Protein AF-A0A966NY50-F1 (afdb_monomer)

Solvent-accessible surface area (backbone atoms only — not comparable to full-atom values): 4680 Å² total; per-residue (Å²): 120,84,52,68,73,36,53,78,62,48,48,58,42,74,56,95,89,42,81,41,74,44,78,76,82,83,56,95,86,54,90,77,75,92,84,72,80,87,80,58,83,28,67,54,42,69,61,52,44,45,76,74,65,52,53,67,72,56,51,53,50,33,45,75,70,62,79,41,64,71,102

Sequence (71 aa):
AAHPHNVERKTFIEIDGVTQPAPAPRFSRSATQVSTPPAHPGQHTREILTDWGIPQDRIEQLIASGAVADA

Structure (mmCIF, N/CA/C/O backbone):
data_AF-A0A966NY50-F1
#
_entry.id   AF-A0A966NY50-F1
#
loop_
_atom_site.group_PDB
_atom_site.id
_atom_site.type_symbol
_atom_site.label_atom_id
_atom_site.label_alt_id
_atom_site.label_comp_id
_atom_site.label_asym_id
_atom_site.label_entity_id
_atom_site.label_seq_id
_atom_site.pdbx_PDB_ins_code
_atom_site.Cartn_x
_atom_site.Cartn_y
_atom_site.Cartn_z
_atom_site.occupancy
_atom_site.B_iso_or_equiv
_atom_site.auth_seq_id
_atom_site.auth_comp_id
_atom_site.auth_asym_id
_atom_site.auth_atom_id
_atom_site.pdbx_PDB_model_num
ATOM 1 N N . ALA A 1 1 ? 18.312 2.033 -15.240 1.00 69.62 1 ALA A N 1
ATOM 2 C CA . ALA A 1 1 ? 17.146 1.311 -15.800 1.00 69.62 1 ALA A CA 1
ATOM 3 C C . ALA A 1 1 ? 17.247 1.037 -17.310 1.00 69.62 1 ALA A C 1
ATOM 5 O O . ALA A 1 1 ? 16.773 -0.004 -17.735 1.00 69.62 1 ALA A O 1
ATOM 6 N N . ALA A 1 2 ? 17.894 1.892 -18.115 1.00 91.00 2 ALA A N 1
ATOM 7 C CA . ALA A 1 2 ? 17.864 1.827 -19.587 1.00 91.00 2 ALA A CA 1
ATOM 8 C C . ALA A 1 2 ? 18.736 0.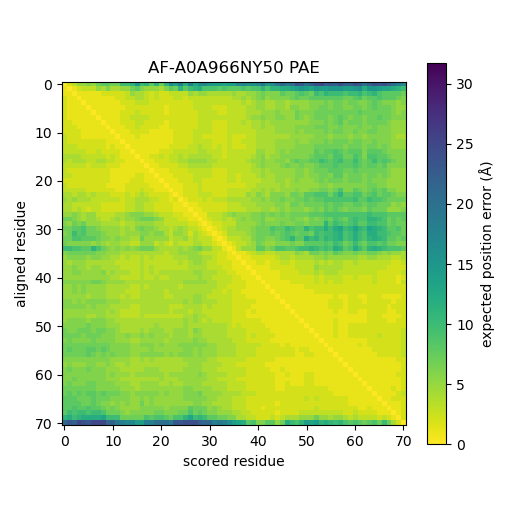744 -20.269 1.00 91.00 2 ALA A C 1
ATOM 10 O O . ALA A 1 2 ? 18.922 0.786 -21.480 1.00 91.00 2 ALA A O 1
ATOM 11 N N . HIS A 1 3 ? 19.294 -0.223 -19.530 1.00 96.69 3 HIS A N 1
ATOM 12 C CA . HIS A 1 3 ? 20.032 -1.320 -20.167 1.00 96.69 3 HIS A CA 1
ATOM 13 C C . HIS A 1 3 ? 19.090 -2.088 -21.117 1.00 96.69 3 HIS A C 1
ATOM 15 O O . HIS A 1 3 ? 17.974 -2.393 -20.683 1.00 96.69 3 HIS A O 1
ATOM 21 N N . PRO A 1 4 ? 19.504 -2.461 -22.347 1.00 97.56 4 PRO A N 1
ATOM 22 C CA . PRO A 1 4 ? 18.606 -3.056 -23.344 1.00 97.56 4 PRO A CA 1
ATOM 23 C C . PRO A 1 4 ? 17.788 -4.238 -22.812 1.00 97.56 4 PRO A C 1
ATOM 25 O O . PRO A 1 4 ? 16.581 -4.305 -23.010 1.00 97.56 4 PRO A O 1
ATOM 28 N N . HIS A 1 5 ? 18.416 -5.114 -22.022 1.00 96.25 5 HIS A N 1
ATOM 29 C CA . HIS A 1 5 ? 17.734 -6.243 -21.382 1.00 96.25 5 HIS A CA 1
ATOM 30 C C . HIS A 1 5 ? 16.605 -5.826 -20.421 1.00 96.25 5 HIS A C 1
ATOM 32 O O . HIS A 1 5 ? 15.569 -6.480 -20.357 1.00 96.25 5 HIS A O 1
ATOM 38 N N . ASN A 1 6 ? 16.792 -4.740 -19.668 1.00 96.06 6 ASN A N 1
ATOM 39 C CA . ASN A 1 6 ? 15.791 -4.253 -18.720 1.00 96.06 6 ASN A CA 1
ATOM 40 C C . ASN A 1 6 ? 14.633 -3.552 -19.426 1.00 96.06 6 ASN A C 1
ATOM 42 O O . ASN A 1 6 ? 13.501 -3.656 -18.958 1.00 96.06 6 ASN A O 1
ATOM 46 N N . VAL A 1 7 ? 14.91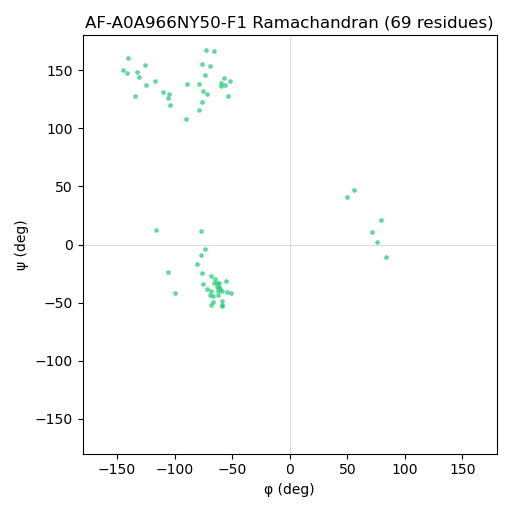9 -2.863 -20.534 1.00 95.62 7 VAL A N 1
ATOM 47 C CA . VAL A 1 7 ? 13.907 -2.216 -21.376 1.00 95.62 7 VAL A CA 1
ATOM 48 C C . VAL A 1 7 ? 13.050 -3.270 -22.067 1.00 95.62 7 VAL A C 1
ATOM 50 O O . VAL A 1 7 ? 11.837 -3.258 -21.887 1.00 95.62 7 VAL A O 1
ATOM 53 N N . GLU A 1 8 ? 13.678 -4.231 -22.752 1.00 95.38 8 GLU A N 1
ATOM 54 C CA . GLU A 1 8 ? 12.989 -5.336 -23.439 1.00 95.38 8 GLU A CA 1
ATOM 55 C C . GLU A 1 8 ? 12.079 -6.098 -22.480 1.00 95.38 8 GLU A C 1
ATOM 57 O O . GLU A 1 8 ? 10.932 -6.438 -22.770 1.00 95.38 8 GLU A O 1
ATOM 62 N N . ARG A 1 9 ? 12.580 -6.319 -21.265 1.00 93.56 9 ARG A N 1
ATOM 63 C CA . ARG A 1 9 ? 11.804 -6.998 -20.249 1.00 93.56 9 ARG A CA 1
ATOM 64 C C . ARG A 1 9 ? 10.820 -6.067 -19.570 1.00 93.56 9 ARG A C 1
ATOM 66 O O . ARG A 1 9 ? 9.904 -6.588 -18.981 1.00 93.56 9 ARG A O 1
ATOM 73 N N . LYS A 1 10 ? 10.877 -4.741 -19.614 1.00 93.06 10 LYS A N 1
ATOM 74 C CA . LYS A 1 10 ? 10.056 -3.900 -18.710 1.00 93.06 10 LYS A CA 1
ATOM 75 C C . LYS A 1 10 ? 10.326 -4.267 -17.241 1.00 93.06 10 LYS A C 1
ATOM 77 O O . LYS A 1 10 ? 9.415 -4.571 -16.475 1.00 93.06 10 LYS A O 1
ATOM 82 N N . THR A 1 11 ? 11.603 -4.394 -16.874 1.00 94.81 11 THR A N 1
ATOM 83 C CA . THR A 1 11 ? 12.023 -4.737 -15.499 1.00 94.81 11 THR A CA 1
ATOM 84 C C . THR A 1 11 ? 11.632 -3.640 -14.508 1.00 94.81 11 THR A C 1
ATOM 86 O O . THR A 1 11 ? 11.350 -3.933 -13.352 1.00 94.81 11 THR A O 1
ATOM 89 N N . PHE A 1 12 ? 11.581 -2.393 -14.974 1.00 95.38 12 PHE A N 1
ATOM 90 C CA . PHE A 1 12 ? 11.125 -1.237 -14.212 1.00 95.38 12 PHE A CA 1
ATOM 91 C C . PHE A 1 12 ? 9.880 -0.655 -14.880 1.00 95.38 12 PHE A C 1
ATOM 93 O O . PHE A 1 12 ? 9.807 -0.611 -16.110 1.00 95.38 12 PHE A O 1
ATOM 100 N N . ILE A 1 13 ? 8.924 -0.231 -14.064 1.00 93.12 13 ILE A N 1
ATOM 101 C CA . ILE A 1 13 ? 7.673 0.422 -14.450 1.00 93.12 13 ILE A CA 1
ATOM 102 C C . ILE A 1 13 ? 7.553 1.745 -13.700 1.00 93.12 13 ILE A C 1
ATOM 104 O O . ILE A 1 13 ? 8.135 1.911 -12.630 1.00 93.12 13 ILE A O 1
ATOM 108 N N . GLU A 1 14 ? 6.804 2.681 -14.265 1.00 92.50 14 GLU A N 1
ATOM 109 C CA . GLU A 1 14 ? 6.467 3.942 -13.612 1.00 92.50 14 GLU A CA 1
ATOM 110 C C . GLU A 1 14 ? 5.012 3.887 -13.147 1.00 92.50 14 GLU A C 1
ATOM 112 O O . GLU A 1 14 ? 4.131 3.519 -13.926 1.00 92.50 14 GLU A O 1
ATOM 117 N N . ILE A 1 15 ? 4.775 4.213 -11.877 1.00 91.38 15 ILE A N 1
ATOM 118 C CA . ILE A 1 15 ? 3.436 4.352 -11.294 1.00 91.38 15 ILE A CA 1
ATOM 119 C C . ILE A 1 15 ? 3.438 5.636 -10.473 1.00 91.38 15 ILE A C 1
ATOM 121 O O . ILE A 1 15 ? 4.341 5.832 -9.663 1.00 91.38 15 ILE A O 1
ATOM 125 N N . ASP A 1 16 ? 2.467 6.515 -10.723 1.00 89.62 16 ASP A N 1
ATOM 126 C CA . ASP A 1 16 ? 2.324 7.813 -10.049 1.00 89.62 16 ASP A CA 1
ATOM 127 C C . ASP A 1 16 ? 3.629 8.638 -10.022 1.00 89.62 16 ASP A C 1
ATOM 129 O O . ASP A 1 16 ? 3.997 9.241 -9.015 1.00 89.62 16 ASP A O 1
ATOM 133 N N . GLY A 1 17 ? 4.371 8.634 -11.138 1.00 92.06 17 GLY A N 1
ATOM 134 C CA . GLY A 1 17 ? 5.643 9.352 -11.289 1.00 92.06 17 GLY A CA 1
ATOM 135 C C . GLY A 1 17 ? 6.846 8.699 -10.595 1.00 92.06 17 GLY A C 1
ATOM 136 O O . GLY A 1 17 ? 7.955 9.233 -10.652 1.00 92.06 17 GLY A O 1
ATOM 137 N N . VAL A 1 18 ? 6.668 7.537 -9.957 1.00 91.62 18 VAL A N 1
ATOM 138 C CA . VAL A 1 18 ? 7.735 6.796 -9.275 1.00 91.62 18 VAL A CA 1
ATOM 139 C C . VAL A 1 18 ? 8.155 5.594 -10.115 1.00 91.62 18 VAL A C 1
ATOM 141 O O . VAL A 1 18 ? 7.371 4.684 -10.388 1.00 91.62 18 VAL A O 1
ATOM 144 N N . THR A 1 19 ? 9.431 5.559 -10.507 1.00 93.88 19 T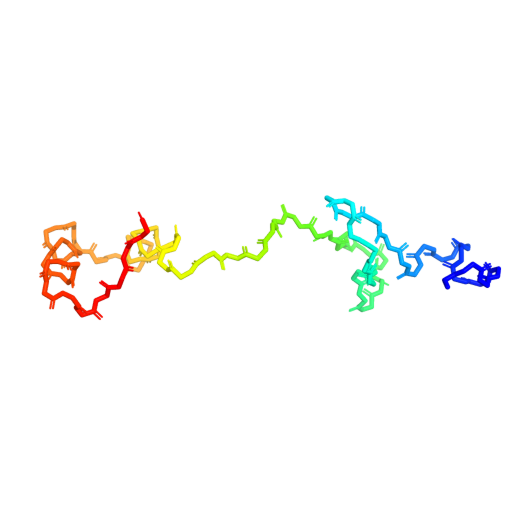HR A N 1
ATOM 145 C CA . THR A 1 19 ? 10.019 4.374 -11.144 1.00 93.88 19 THR A CA 1
ATOM 146 C C . THR A 1 19 ? 10.306 3.304 -10.097 1.00 93.88 19 THR A C 1
ATOM 148 O O . THR A 1 19 ? 11.100 3.519 -9.181 1.00 93.88 19 THR A O 1
ATOM 151 N N . GLN A 1 20 ? 9.726 2.121 -10.278 1.00 93.12 20 GLN A N 1
ATOM 152 C CA . GLN A 1 20 ? 9.887 0.979 -9.384 1.00 93.12 20 GLN A CA 1
ATOM 153 C C . GLN A 1 20 ? 9.999 -0.345 -10.156 1.00 93.12 20 GLN A C 1
ATOM 155 O O . GLN A 1 20 ? 9.636 -0.414 -11.333 1.00 93.12 20 GLN A O 1
ATOM 160 N N . PRO A 1 21 ? 10.540 -1.416 -9.549 1.00 94.19 21 PRO A N 1
ATOM 161 C CA . PRO A 1 21 ? 10.572 -2.729 -10.182 1.00 94.19 21 PRO A CA 1
ATOM 162 C C . PRO A 1 21 ? 9.164 -3.237 -10.513 1.00 94.19 21 PRO A C 1
ATOM 164 O O . PRO A 1 21 ? 8.240 -3.114 -9.712 1.00 94.19 21 PRO A O 1
ATOM 167 N N . ALA A 1 22 ? 9.009 -3.853 -11.683 1.00 93.62 22 ALA A N 1
ATOM 168 C CA . ALA A 1 22 ? 7.802 -4.602 -12.005 1.00 93.62 22 ALA A CA 1
ATOM 169 C C . ALA A 1 22 ? 7.712 -5.883 -11.149 1.00 93.62 22 ALA A C 1
ATOM 171 O O . ALA A 1 22 ? 8.757 -6.431 -10.778 1.00 93.62 22 ALA A O 1
ATOM 172 N N . PRO A 1 23 ? 6.502 -6.417 -10.890 1.00 93.50 23 PRO A N 1
ATOM 173 C CA . PRO A 1 23 ? 6.332 -7.682 -10.179 1.00 93.50 23 PRO A CA 1
ATOM 174 C C . PRO A 1 23 ? 7.161 -8.834 -10.772 1.00 93.50 23 PRO A C 1
ATOM 176 O O . PRO A 1 23 ? 7.279 -8.984 -11.994 1.00 93.50 23 PRO A O 1
ATOM 179 N N . ALA A 1 24 ? 7.724 -9.663 -9.891 1.00 92.06 24 ALA A N 1
ATOM 180 C CA . ALA A 1 24 ? 8.532 -10.826 -10.243 1.00 92.06 24 ALA A CA 1
ATOM 181 C C . ALA A 1 24 ? 8.240 -12.013 -9.298 1.00 92.06 24 ALA A C 1
ATOM 183 O O . ALA A 1 24 ? 7.973 -11.777 -8.119 1.00 92.06 24 ALA A O 1
ATOM 184 N N . PRO A 1 25 ? 8.328 -13.278 -9.768 1.00 92.50 25 PRO A N 1
ATOM 185 C CA . PRO A 1 2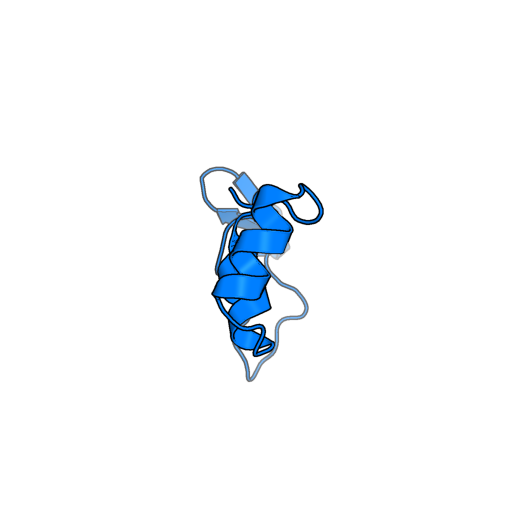5 ? 8.640 -13.709 -11.134 1.00 92.50 25 PRO A CA 1
ATOM 186 C C . PRO A 1 25 ? 7.479 -13.461 -12.109 1.00 92.50 25 PRO A C 1
ATOM 188 O O . PRO A 1 25 ? 6.356 -13.164 -11.719 1.00 92.50 25 PRO A O 1
ATOM 191 N N . ARG A 1 26 ? 7.761 -13.585 -13.408 1.00 90.56 26 ARG A N 1
ATOM 192 C CA . ARG A 1 26 ? 6.753 -13.419 -14.462 1.00 90.56 26 ARG A CA 1
ATOM 193 C C . ARG A 1 26 ? 6.103 -14.751 -14.755 1.00 90.56 26 ARG A C 1
ATOM 195 O O . ARG A 1 26 ? 6.734 -15.627 -15.345 1.00 90.56 26 ARG A O 1
ATOM 202 N N . PHE A 1 27 ? 4.855 -14.890 -14.344 1.00 92.81 27 PHE A N 1
ATOM 203 C CA . PHE A 1 27 ? 4.091 -16.095 -14.607 1.00 92.81 27 PHE A CA 1
ATOM 204 C C . PHE A 1 27 ? 3.564 -16.091 -16.043 1.00 92.81 27 PHE A C 1
ATOM 206 O O . PHE A 1 27 ? 3.094 -15.074 -16.545 1.00 92.81 27 PHE A O 1
ATOM 213 N N . SER A 1 28 ? 3.630 -17.243 -16.708 1.00 92.12 28 SER A N 1
ATOM 214 C CA . SER A 1 28 ? 3.125 -17.411 -18.077 1.00 92.12 28 SER A CA 1
ATOM 215 C C . SER A 1 28 ? 1.600 -17.504 -18.150 1.00 92.12 28 SER A C 1
ATOM 217 O O . SER A 1 28 ? 1.025 -17.201 -19.189 1.00 92.12 28 SER A O 1
ATOM 219 N N . ARG A 1 29 ? 0.942 -17.932 -17.061 1.00 94.62 29 ARG A N 1
ATOM 220 C CA . ARG A 1 29 ? -0.515 -18.136 -17.006 1.00 94.62 29 ARG A CA 1
ATOM 221 C C . ARG A 1 29 ? -1.273 -16.981 -16.350 1.00 94.62 29 ARG A C 1
ATOM 223 O O . ARG A 1 29 ? -2.353 -16.637 -16.807 1.00 94.62 29 ARG A O 1
ATOM 230 N N . SER A 1 30 ? -0.752 -16.427 -15.258 1.00 92.50 30 SER A N 1
ATOM 231 C CA . SER A 1 30 ? -1.422 -15.387 -14.467 1.00 92.50 30 SER A CA 1
ATOM 232 C C . SER A 1 30 ? -0.715 -14.047 -14.616 1.00 92.50 30 SER A C 1
ATOM 234 O O . SER A 1 30 ? 0.498 -13.965 -14.434 1.00 92.50 30 SER A O 1
ATOM 236 N N . ALA A 1 31 ? -1.475 -12.989 -14.884 1.00 87.12 31 ALA A N 1
ATOM 237 C CA . ALA A 1 31 ? -0.937 -11.638 -14.871 1.00 87.12 31 ALA A CA 1
ATOM 238 C C . ALA A 1 31 ? -0.721 -11.165 -13.426 1.00 87.12 31 ALA A C 1
ATOM 240 O O . ALA A 1 31 ? -1.607 -11.285 -12.583 1.00 87.12 31 ALA A O 1
ATOM 241 N N . THR A 1 32 ? 0.456 -10.610 -13.151 1.00 87.56 32 THR A N 1
ATOM 242 C CA . THR A 1 32 ? 0.757 -9.886 -11.911 1.00 87.56 32 THR A CA 1
ATOM 243 C C . THR A 1 32 ? 0.798 -8.399 -12.220 1.00 87.56 32 THR A C 1
ATOM 245 O O . THR A 1 32 ? 1.552 -7.983 -13.102 1.00 87.56 32 THR A O 1
ATOM 248 N N . GLN A 1 33 ? 0.026 -7.603 -11.489 1.00 85.12 33 GLN A N 1
ATOM 249 C CA . GLN A 1 33 ? -0.024 -6.152 -11.644 1.00 85.12 33 GLN A CA 1
ATOM 250 C C . GLN A 1 33 ? 0.078 -5.478 -10.280 1.00 85.12 33 GLN A C 1
ATOM 252 O O . GLN A 1 33 ? -0.387 -6.024 -9.282 1.00 85.12 33 GLN A O 1
ATOM 257 N N . VAL A 1 34 ? 0.676 -4.291 -10.247 1.00 87.00 34 VAL A N 1
ATOM 258 C CA . VAL A 1 34 ? 0.543 -3.399 -9.094 1.00 87.00 34 VAL A CA 1
ATOM 259 C C . VAL A 1 34 ? -0.821 -2.730 -9.229 1.00 87.00 34 VAL A C 1
ATOM 261 O O . VAL A 1 34 ? -1.069 -2.062 -10.230 1.00 87.00 34 VAL A O 1
ATOM 264 N N . SER A 1 35 ? -1.727 -2.983 -8.286 1.00 84.94 35 SER A N 1
ATOM 265 C CA . SER A 1 35 ? -3.136 -2.577 -8.392 1.00 84.94 35 SER A CA 1
ATOM 266 C C . SER A 1 35 ? -3.519 -1.394 -7.511 1.00 84.94 35 SER A C 1
ATOM 268 O O . SER A 1 35 ? -4.505 -0.728 -7.803 1.00 84.94 35 SER A O 1
ATOM 270 N N . THR A 1 36 ? -2.782 -1.146 -6.430 1.00 88.69 36 THR A N 1
ATOM 271 C CA . THR A 1 36 ? -3.113 -0.114 -5.442 1.00 88.69 36 THR A CA 1
ATOM 272 C C . THR A 1 36 ? -1.841 0.527 -4.889 1.00 88.69 36 THR A C 1
ATOM 274 O O . THR A 1 36 ? -0.808 -0.148 -4.806 1.00 88.69 36 THR A O 1
ATOM 277 N N . PRO A 1 37 ? -1.895 1.809 -4.489 1.00 89.50 37 PRO A N 1
ATOM 278 C CA . PRO A 1 37 ? -0.807 2.437 -3.749 1.00 89.50 37 PRO A CA 1
ATOM 279 C C . PRO A 1 37 ? -0.648 1.801 -2.353 1.00 89.50 37 PRO A C 1
ATOM 281 O O . PRO A 1 37 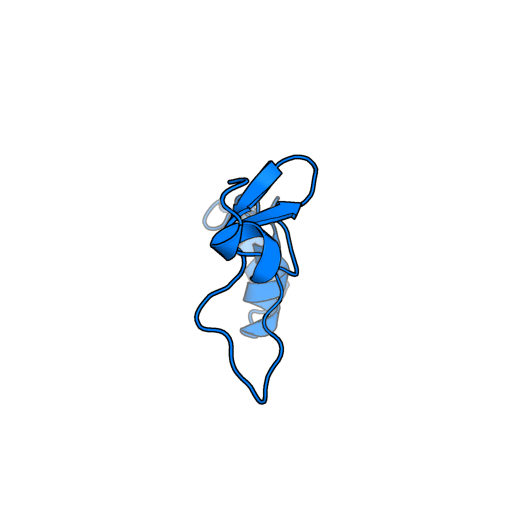? -1.537 1.072 -1.898 1.00 89.50 37 PRO A O 1
ATOM 284 N N . PRO A 1 38 ? 0.468 2.068 -1.651 1.00 90.81 38 PRO A N 1
ATOM 285 C CA . PRO A 1 38 ? 0.613 1.703 -0.246 1.00 90.81 38 PRO A CA 1
ATOM 286 C C . PRO A 1 38 ? -0.511 2.301 0.608 1.00 90.81 38 PRO A C 1
ATOM 288 O O . PRO A 1 38 ? -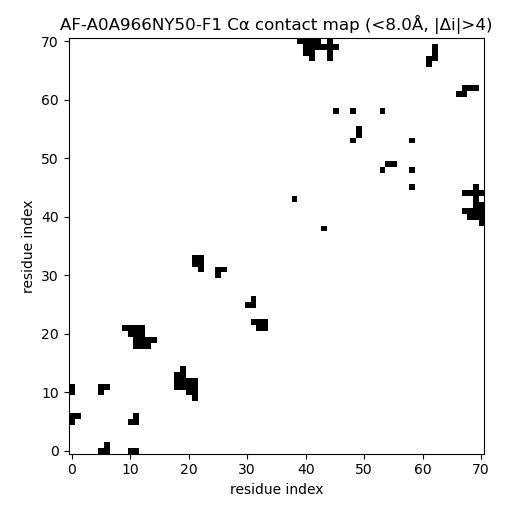0.860 3.468 0.442 1.00 90.81 38 PRO A O 1
ATOM 291 N N . ALA A 1 39 ? -1.049 1.510 1.534 1.00 94.38 39 ALA A N 1
ATOM 292 C CA . ALA A 1 39 ? -2.104 1.962 2.432 1.00 94.38 39 ALA A CA 1
ATOM 293 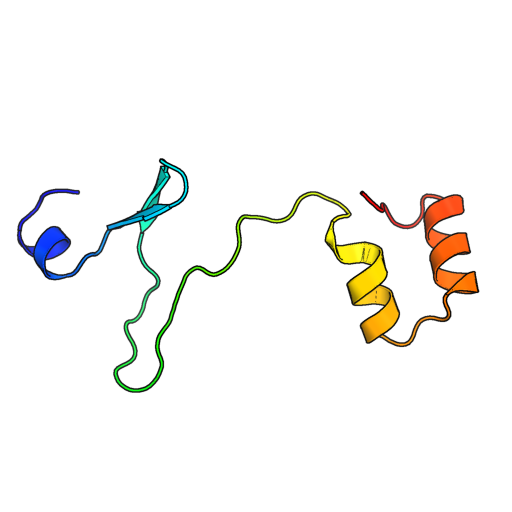C C . ALA A 1 39 ? -1.571 2.913 3.518 1.00 94.38 39 ALA A C 1
ATOM 295 O O . ALA A 1 39 ? -0.465 2.730 4.039 1.00 94.38 39 ALA A O 1
ATOM 296 N N . HIS A 1 40 ? -2.387 3.888 3.912 1.00 95.12 40 HIS A N 1
ATOM 297 C CA . HIS A 1 40 ? -2.168 4.687 5.115 1.00 95.12 40 HIS A CA 1
ATOM 298 C C . HIS A 1 40 ? -2.539 3.896 6.385 1.00 95.12 40 HIS A C 1
ATOM 300 O O . HIS A 1 40 ? -3.382 2.994 6.330 1.00 95.12 40 HIS A O 1
ATOM 306 N N . PRO A 1 41 ? -1.960 4.232 7.556 1.00 95.75 41 PRO A N 1
ATOM 307 C CA . PRO A 1 41 ? -2.414 3.678 8.828 1.00 95.75 41 PRO A CA 1
ATOM 308 C C . PRO A 1 41 ? -3.919 3.902 9.019 1.00 95.75 41 PRO A C 1
ATOM 310 O O . PRO A 1 41 ? -4.395 5.023 8.884 1.00 95.75 41 PRO A O 1
ATOM 313 N N . GLY A 1 42 ? -4.662 2.836 9.314 1.00 96.56 42 GLY A N 1
ATOM 314 C CA . GLY A 1 42 ? -6.110 2.897 9.540 1.00 96.56 42 GLY A CA 1
ATOM 315 C C . GLY A 1 42 ? -6.987 2.861 8.282 1.00 96.56 42 GLY A C 1
ATOM 316 O O . GLY A 1 42 ? -8.185 2.643 8.410 1.00 96.56 42 GLY A O 1
ATOM 317 N N . GLN A 1 43 ? -6.422 2.988 7.073 1.00 97.31 43 GLN A N 1
ATOM 318 C CA . GLN A 1 43 ? -7.192 3.146 5.824 1.00 97.31 43 GLN A CA 1
ATOM 319 C C . GLN A 1 43 ? -8.225 2.036 5.562 1.00 97.31 43 GLN A C 1
ATOM 321 O O . GLN A 1 43 ? -9.256 2.290 4.947 1.00 97.31 43 GLN A O 1
ATOM 326 N N . HIS A 1 44 ? -7.948 0.810 6.009 1.00 97.00 44 HIS A N 1
ATOM 327 C CA . HIS A 1 44 ? -8.796 -0.363 5.769 1.00 97.00 44 HIS A CA 1
ATOM 328 C C . HIS A 1 44 ? -9.389 -0.947 7.060 1.00 97.00 44 HIS A C 1
ATOM 330 O O . HIS A 1 44 ? -9.904 -2.064 7.043 1.00 97.00 44 HIS A O 1
ATOM 336 N N . THR A 1 45 ? -9.306 -0.239 8.195 1.00 97.75 45 THR A N 1
ATOM 337 C CA . THR A 1 45 ? -9.683 -0.793 9.508 1.00 97.75 45 THR A CA 1
ATOM 338 C C . THR A 1 45 ? -11.134 -1.257 9.534 1.00 97.75 45 THR A C 1
ATOM 340 O O . THR A 1 45 ? -11.401 -2.416 9.854 1.00 97.75 45 THR A O 1
ATOM 343 N N . ARG A 1 46 ? -12.082 -0.395 9.150 1.00 97.50 46 ARG A N 1
ATOM 344 C CA . ARG A 1 46 ? -13.509 -0.756 9.125 1.00 97.50 46 ARG A CA 1
ATOM 345 C C . ARG A 1 46 ? -13.823 -1.898 8.160 1.00 97.50 46 ARG A C 1
ATOM 347 O O . ARG A 1 46 ? -14.583 -2.797 8.518 1.00 97.50 46 ARG A O 1
ATOM 354 N N . GLU A 1 47 ? -13.236 -1.864 6.964 1.00 97.50 47 GLU A N 1
ATOM 355 C CA . GLU A 1 47 ? -13.426 -2.886 5.927 1.00 97.50 47 GLU A CA 1
ATOM 356 C C . GLU A 1 47 ? -13.008 -4.266 6.448 1.00 97.50 47 GLU A C 1
ATOM 358 O O . GLU A 1 47 ? -13.813 -5.196 6.449 1.00 97.50 47 GLU A O 1
ATOM 363 N N . ILE A 1 48 ? -11.792 -4.370 6.990 1.00 97.75 48 ILE A N 1
ATOM 364 C CA . ILE A 1 48 ? -11.224 -5.633 7.477 1.00 97.75 48 ILE A CA 1
ATOM 365 C C . ILE A 1 48 ? -11.986 -6.158 8.699 1.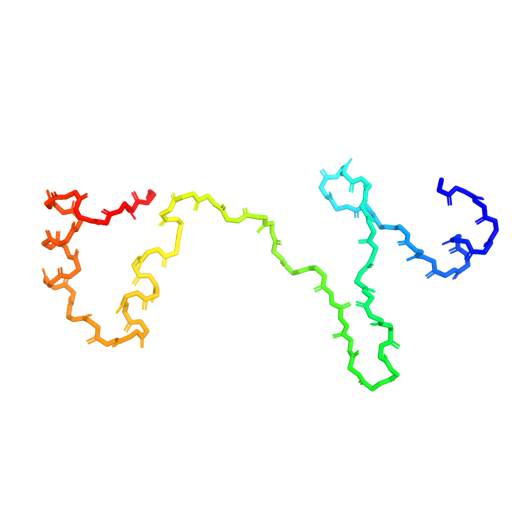00 97.75 48 ILE A C 1
ATOM 367 O O . ILE A 1 48 ? -12.299 -7.346 8.762 1.00 97.75 48 ILE A O 1
ATOM 371 N N . LEU A 1 49 ? -12.320 -5.301 9.671 1.00 98.19 49 LEU A N 1
ATOM 372 C CA . LEU A 1 49 ? -13.061 -5.745 10.858 1.00 98.19 49 LEU A CA 1
ATOM 373 C C . LEU A 1 49 ? -14.477 -6.220 10.496 1.00 98.19 49 LEU A C 1
ATOM 375 O O . LEU A 1 49 ? -14.982 -7.163 11.106 1.00 98.19 49 LEU A O 1
ATOM 379 N N . THR A 1 50 ? -15.095 -5.606 9.485 1.00 98.12 50 THR A N 1
ATOM 380 C CA . THR A 1 50 ? -16.392 -6.048 8.958 1.00 98.12 50 THR A CA 1
ATOM 381 C C . THR A 1 50 ? -16.270 -7.390 8.235 1.00 98.12 50 THR A C 1
ATOM 383 O O . THR A 1 50 ? -17.093 -8.270 8.476 1.00 98.12 50 THR A O 1
ATOM 386 N N . ASP A 1 51 ? -15.239 -7.581 7.406 1.00 98.44 51 ASP A N 1
ATOM 387 C CA . ASP A 1 51 ? -14.973 -8.849 6.705 1.00 98.44 51 ASP A CA 1
ATOM 388 C C . ASP A 1 51 ? -14.712 -10.010 7.684 1.00 98.44 51 ASP A C 1
ATOM 390 O O . ASP A 1 51 ? -15.155 -11.139 7.481 1.00 98.44 51 ASP A O 1
ATOM 394 N N . TRP A 1 52 ? -14.094 -9.718 8.832 1.00 98.06 52 TRP A N 1
ATOM 395 C CA . TRP A 1 52 ? -13.938 -10.676 9.934 1.00 98.06 52 TRP A CA 1
ATOM 396 C C . TRP A 1 52 ? -15.227 -10.952 10.722 1.00 98.06 52 TRP A C 1
ATOM 398 O O . TRP A 1 52 ? -15.225 -11.785 11.631 1.00 98.06 52 TRP A O 1
ATOM 408 N N . GLY A 1 53 ? -16.326 -10.269 10.398 1.00 98.38 53 GLY A N 1
ATOM 409 C CA . GLY A 1 53 ? -17.625 -10.452 11.039 1.00 98.38 53 GLY A CA 1
ATOM 410 C C . GLY A 1 53 ? -17.758 -9.763 12.397 1.00 98.38 53 GLY A C 1
ATOM 411 O O . GLY A 1 53 ? -18.613 -10.157 13.193 1.00 98.38 53 GLY A O 1
ATOM 412 N N . ILE A 1 54 ? -16.937 -8.750 12.694 1.00 98.31 54 ILE A N 1
ATOM 413 C CA . ILE A 1 54 ? -17.095 -7.973 13.926 1.00 98.31 54 ILE A CA 1
ATOM 414 C C . ILE A 1 54 ? -18.345 -7.084 13.801 1.00 98.31 54 ILE A C 1
ATOM 416 O O . ILE A 1 54 ? -18.485 -6.352 12.819 1.00 98.31 54 ILE A O 1
ATOM 420 N N . PRO A 1 55 ? -19.257 -7.112 14.790 1.00 98.31 55 PRO A N 1
ATOM 421 C CA . PRO A 1 55 ? -20.428 -6.243 14.799 1.00 98.31 55 PRO A CA 1
ATOM 422 C C . PRO A 1 55 ? -20.060 -4.754 14.737 1.00 98.31 55 PRO A C 1
ATOM 424 O O . PRO A 1 55 ? -19.087 -4.322 15.356 1.00 98.31 55 PRO A O 1
ATOM 427 N N . GLN A 1 56 ? -20.856 -3.956 14.022 1.00 97.69 56 GLN A N 1
ATOM 428 C CA . GLN A 1 56 ? -20.579 -2.527 13.811 1.00 97.69 56 GLN A CA 1
ATOM 429 C C . GLN A 1 56 ? -20.489 -1.741 15.127 1.00 97.69 56 GLN A C 1
ATOM 431 O O . GLN A 1 56 ? -19.593 -0.923 15.301 1.00 97.69 56 GLN A O 1
ATOM 436 N N . ASP A 1 57 ? -21.352 -2.038 16.098 1.00 98.19 57 ASP A N 1
ATOM 437 C CA . ASP A 1 57 ? -21.308 -1.432 17.432 1.00 98.19 57 ASP A CA 1
ATOM 438 C C . ASP A 1 57 ? -19.991 -1.737 18.162 1.00 98.19 57 ASP A C 1
ATOM 440 O O . ASP A 1 57 ? -19.439 -0.875 18.850 1.00 98.19 57 ASP A O 1
ATOM 444 N N . ARG A 1 58 ? -19.442 -2.942 17.973 1.00 98.25 58 ARG A N 1
ATOM 445 C CA . ARG A 1 58 ? -18.140 -3.319 18.524 1.00 98.25 58 ARG A CA 1
ATOM 446 C C . ARG A 1 58 ? -16.984 -2.626 17.805 1.00 98.25 58 ARG A C 1
ATOM 448 O O . ARG A 1 58 ? -16.029 -2.232 18.473 1.00 98.25 58 ARG A O 1
ATOM 455 N N . ILE A 1 59 ? -17.055 -2.465 16.485 1.00 98.25 59 ILE A N 1
ATOM 456 C CA . ILE A 1 59 ? -16.052 -1.717 15.710 1.00 98.25 59 ILE A CA 1
ATOM 457 C C . ILE A 1 59 ? -15.973 -0.275 16.221 1.00 98.25 59 ILE A C 1
ATOM 459 O O . ILE A 1 59 ? -14.891 0.197 16.567 1.00 98.25 59 ILE A O 1
ATOM 463 N N . GLU A 1 60 ? -17.117 0.386 16.382 1.00 98.12 60 GLU A N 1
ATOM 464 C CA . GLU A 1 60 ? -17.171 1.763 16.879 1.00 98.12 60 GLU A CA 1
ATOM 465 C C . GLU A 1 60 ? -16.635 1.886 18.319 1.00 98.12 60 GLU A C 1
ATOM 467 O O . GLU A 1 60 ? -15.916 2.834 18.629 1.00 98.12 60 GLU A O 1
ATOM 472 N N . GLN A 1 61 ? -16.872 0.899 19.196 1.00 98.31 61 GLN A N 1
ATOM 473 C CA . GLN A 1 61 ? -16.251 0.863 20.534 1.00 98.31 61 GLN A CA 1
ATOM 474 C C . GLN A 1 61 ? -14.718 0.764 20.479 1.00 98.31 61 GLN A C 1
ATOM 476 O O . GLN A 1 61 ? -14.020 1.378 21.292 1.00 98.31 61 GLN A O 1
ATOM 481 N N . LEU A 1 62 ? -14.175 -0.026 19.551 1.00 97.94 62 LEU A N 1
ATOM 482 C CA . LEU A 1 62 ? -12.729 -0.184 19.392 1.00 97.94 62 LEU A CA 1
ATOM 483 C C . LEU A 1 62 ? -12.085 1.109 18.877 1.00 97.94 62 LEU A C 1
ATOM 485 O O . LEU A 1 62 ? -11.025 1.490 19.374 1.00 97.94 62 LEU A O 1
ATOM 489 N N . ILE A 1 63 ? -12.745 1.798 17.943 1.00 97.31 63 ILE A N 1
ATOM 490 C CA . ILE A 1 63 ? -12.292 3.095 17.425 1.00 97.31 63 ILE A CA 1
ATOM 491 C C . ILE A 1 63 ? -12.369 4.150 18.536 1.00 97.31 63 ILE A C 1
ATOM 493 O O . ILE A 1 63 ? -11.382 4.823 18.826 1.00 97.31 63 ILE A O 1
ATOM 497 N N . ALA A 1 64 ? -13.505 4.243 19.235 1.00 97.75 64 ALA A N 1
ATOM 498 C CA . ALA A 1 64 ? -13.714 5.225 20.301 1.00 97.75 64 ALA A CA 1
ATOM 499 C C . ALA A 1 64 ? -12.762 5.042 21.494 1.00 97.75 64 ALA A C 1
ATOM 501 O O . ALA A 1 64 ? -12.359 6.018 22.123 1.00 97.75 64 ALA A O 1
ATOM 502 N N . SER A 1 65 ? -12.389 3.798 21.810 1.00 97.94 65 SER A N 1
ATOM 503 C CA . SER A 1 65 ? -11.405 3.507 22.863 1.00 97.94 65 SER A CA 1
ATOM 504 C C . SER A 1 65 ? -9.955 3.760 22.438 1.00 97.94 65 SER A C 1
ATOM 506 O O . SER A 1 65 ? -9.065 3.702 23.287 1.00 97.94 65 SER A O 1
ATOM 508 N N . GLY A 1 66 ? -9.696 4.021 21.152 1.00 96.62 66 GLY A N 1
ATOM 509 C CA . GLY A 1 66 ? -8.347 4.148 20.599 1.00 96.62 66 GLY A CA 1
ATOM 510 C C . GLY A 1 66 ? -7.589 2.820 20.508 1.00 96.62 66 GLY A C 1
ATOM 511 O O . GLY A 1 66 ? -6.385 2.818 20.258 1.00 96.62 66 GLY A O 1
ATOM 512 N N . ALA A 1 67 ? -8.271 1.687 20.713 1.00 97.12 67 ALA A N 1
ATOM 513 C CA . ALA A 1 67 ? -7.678 0.358 20.586 1.00 97.12 67 ALA A CA 1
ATOM 514 C C . ALA A 1 67 ? -7.328 0.022 19.127 1.00 97.12 67 ALA A C 1
ATOM 516 O O . ALA A 1 67 ? -6.408 -0.758 18.877 1.00 97.12 67 ALA A O 1
ATOM 517 N N . VAL A 1 68 ? -8.051 0.614 18.173 1.00 96.75 68 VAL A N 1
ATOM 518 C CA . VAL A 1 68 ? -7.752 0.560 16.738 1.00 96.75 68 VAL A CA 1
ATOM 519 C C . VAL A 1 68 ? -7.797 1.971 16.151 1.00 96.75 68 VAL A C 1
ATOM 521 O O . VAL A 1 68 ? -8.609 2.793 16.570 1.00 96.75 68 VAL A O 1
ATOM 524 N N . ALA A 1 69 ? -6.925 2.251 15.185 1.00 94.69 69 ALA A N 1
ATOM 525 C CA . ALA A 1 69 ? -6.951 3.497 14.424 1.00 94.69 69 ALA A CA 1
ATOM 526 C C . ALA A 1 69 ? -7.847 3.338 13.190 1.00 94.69 69 ALA A C 1
ATOM 528 O O . ALA A 1 69 ? -7.766 2.318 12.508 1.00 94.69 69 ALA A O 1
ATOM 529 N N . ASP A 1 70 ? -8.647 4.353 12.888 1.00 93.88 70 ASP A N 1
ATOM 530 C CA . ASP A 1 70 ? -9.416 4.482 11.648 1.00 93.88 70 ASP A CA 1
ATOM 531 C C . ASP A 1 70 ? -9.044 5.826 11.012 1.00 93.88 70 ASP A C 1
ATOM 533 O O . ASP A 1 70 ? -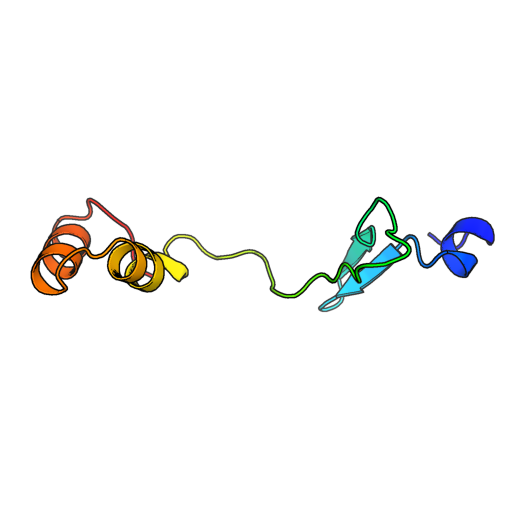8.830 6.798 11.744 1.00 93.88 70 ASP A O 1
ATOM 537 N N . ALA A 1 71 ? -8.850 5.834 9.692 1.00 81.94 71 ALA A N 1
ATOM 538 C CA . ALA A 1 71 ? -8.347 6.998 8.956 1.00 81.94 71 ALA A CA 1
ATOM 539 C C . ALA A 1 71 ? -9.422 8.072 8.735 1.00 81.94 71 ALA A C 1
ATOM 541 O O . ALA A 1 71 ? -10.586 7.703 8.459 1.00 81.94 71 ALA A O 1
#

pLDDT: mean 94.04, std 4.75, range [69.62, 98.44]

Mean predicted aligned error: 4.36 Å

Nearest PDB structures (foldseek):
  2yim-assembly2_D  TM=7.216E-01  e=9.242E-03  Mycobacterium tuberculosis H37Rv
  4hl6-assembly3_E  TM=7.306E-01  e=1.621E+00  Escherichia coli K-12

Foldseek 3Di:
DPDPVCVVVVQWDDDPNDIDGADDDDDPPDDDHDDDDDDDAQDCQVVVCVVVVNDPVVSVVCCVVVVGPHD

Radius of gyration: 19.26 Å; Cα contacts (8 Å, |Δi|>4): 58; chains: 1; bounding box: 41×28×46 Å

Secondary structure (DSSP, 8-state):
---HHHHHHT-EEEETTEEEEPPSS--SSS-----SPPPPTTTTHHHHHHHTT--HHHHHHHHHTTSS---